Protein AF-A0A8T7EJ91-F1 (afdb_monomer)

Sequence (125 aa):
MRLADDLPWDVLISTSIGQINADLGGLIVQGVTLASGVGDIRLVSPSEAFDPVRVRSAAGDIHVIVPEGQAARVHVKPTRLFRVRVNETRYRVLEPGIYEAIKANDESPRVDIYLRGTFGDAYLS

Radius of gyration: 13.6 Å; Cα contacts (8 Å, |Δi|>4): 359; chains: 1; bounding box: 26×34×35 Å

Secondary structure (DSSP, 8-state):
----SSS-EEEEEEEEES-EEEE-TT-EEEE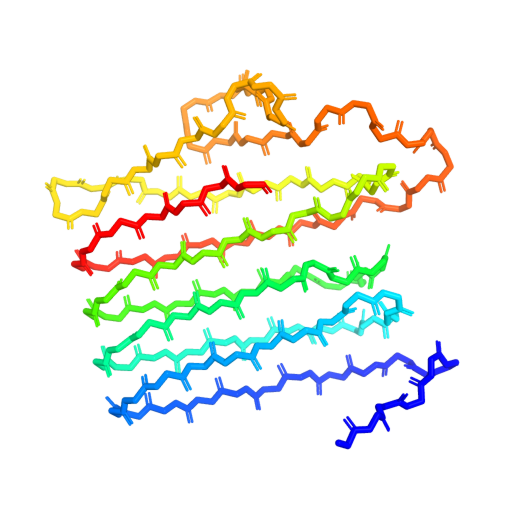EEEEEEES-EEEEPPSEESS-EEEEEEES-EEEEPPTT--EEEEE---SSEEEEE-TTTEEEEETTEEEESS--TTSPPEEEEEEEEEEEEEE-

Structure (mmCIF, N/CA/C/O backbone):
data_AF-A0A8T7EJ91-F1
#
_entry.id   AF-A0A8T7EJ91-F1
#
loop_
_atom_site.group_PDB
_atom_site.id
_atom_site.type_symbol
_atom_site.label_atom_id
_atom_site.label_alt_id
_atom_site.label_comp_id
_atom_site.label_asym_id
_atom_site.label_entity_id
_atom_site.label_seq_id
_atom_site.pdbx_PDB_ins_code
_atom_site.Cartn_x
_atom_site.Cartn_y
_atom_site.Cartn_z
_atom_site.occupancy
_atom_site.B_iso_or_equiv
_atom_site.auth_seq_id
_atom_site.auth_comp_id
_atom_site.auth_asym_id
_atom_site.auth_atom_id
_atom_site.pdbx_PDB_model_num
ATOM 1 N N . MET A 1 1 ? -12.540 -11.041 -13.068 1.00 53.09 1 MET A N 1
ATOM 2 C CA . MET A 1 1 ? -12.117 -12.306 -12.433 1.00 53.09 1 MET A CA 1
ATOM 3 C C . MET A 1 1 ? -12.192 -12.086 -10.933 1.00 53.09 1 MET A C 1
ATOM 5 O O . MET A 1 1 ? -11.726 -11.043 -10.499 1.00 53.09 1 MET A O 1
ATOM 9 N N . ARG A 1 2 ? -12.843 -12.975 -10.178 1.00 63.66 2 ARG A N 1
ATOM 10 C CA . ARG A 1 2 ? -12.968 -12.878 -8.716 1.00 63.66 2 ARG A CA 1
ATOM 11 C C . ARG A 1 2 ? -12.184 -14.043 -8.115 1.00 63.66 2 ARG A C 1
ATOM 13 O O . ARG A 1 2 ? -12.332 -15.163 -8.599 1.00 63.66 2 ARG A O 1
ATOM 20 N N . LEU A 1 3 ? -11.305 -13.753 -7.162 1.00 75.75 3 LEU A N 1
ATOM 21 C CA . LEU A 1 3 ? -10.548 -14.768 -6.428 1.00 75.75 3 LEU A CA 1
ATOM 22 C C . LEU A 1 3 ? -11.455 -15.414 -5.368 1.00 75.75 3 LEU A C 1
ATOM 24 O O . LEU A 1 3 ? -12.465 -14.820 -4.987 1.00 75.75 3 LEU A O 1
ATOM 28 N N . ALA A 1 4 ? -11.120 -16.631 -4.941 1.00 77.38 4 ALA A N 1
ATOM 29 C CA . ALA A 1 4 ? -11.822 -17.289 -3.839 1.00 77.38 4 ALA A CA 1
ATOM 30 C C . ALA A 1 4 ? -11.548 -16.526 -2.532 1.00 77.38 4 ALA A C 1
ATOM 32 O O . ALA A 1 4 ? -10.423 -16.097 -2.306 1.00 77.38 4 ALA A O 1
ATOM 33 N N . ASP A 1 5 ? -12.556 -16.307 -1.700 1.00 74.25 5 ASP A N 1
ATOM 34 C CA . ASP A 1 5 ? -12.452 -15.514 -0.467 1.00 74.25 5 ASP A CA 1
ATOM 35 C C . ASP A 1 5 ? -12.058 -16.353 0.763 1.00 74.25 5 ASP A C 1
ATOM 37 O O . ASP A 1 5 ? -11.741 -15.799 1.813 1.00 74.25 5 ASP A O 1
ATOM 41 N N . ASP A 1 6 ? -12.015 -17.677 0.622 1.00 74.12 6 ASP A N 1
ATOM 42 C CA . ASP A 1 6 ? -11.811 -18.655 1.695 1.00 74.12 6 ASP A CA 1
ATOM 43 C C . ASP A 1 6 ? -10.412 -19.295 1.720 1.00 74.12 6 ASP A C 1
ATOM 45 O O . ASP A 1 6 ? -10.128 -20.142 2.569 1.00 74.12 6 ASP A O 1
ATOM 49 N N . LEU A 1 7 ? -9.520 -18.893 0.811 1.00 80.50 7 LEU A N 1
ATOM 50 C CA . LEU A 1 7 ? -8.152 -19.401 0.728 1.00 80.50 7 LEU A CA 1
ATOM 51 C C . LEU A 1 7 ? -7.141 -18.254 0.835 1.00 80.50 7 LEU A C 1
ATOM 53 O O . LEU A 1 7 ? -7.327 -17.228 0.183 1.00 80.50 7 LEU A O 1
ATOM 57 N N . PRO A 1 8 ? -6.049 -18.413 1.605 1.00 83.00 8 PRO A N 1
ATOM 58 C CA . PRO A 1 8 ? -5.008 -17.399 1.688 1.00 83.00 8 PRO A CA 1
ATOM 59 C C . PRO A 1 8 ? -4.227 -17.331 0.370 1.00 83.00 8 PRO A C 1
ATOM 61 O O . PRO A 1 8 ? -3.515 -18.265 -0.001 1.00 83.00 8 PRO A O 1
ATOM 64 N N . TRP A 1 9 ? -4.353 -16.211 -0.343 1.00 89.31 9 TRP A N 1
ATOM 65 C CA . TRP A 1 9 ? -3.651 -15.985 -1.611 1.00 89.31 9 TRP A CA 1
ATOM 66 C C . TRP A 1 9 ? -2.278 -15.356 -1.405 1.00 89.31 9 TRP A C 1
ATOM 68 O O . TRP A 1 9 ? -2.136 -14.429 -0.613 1.00 89.31 9 TRP A O 1
ATOM 78 N N . ASP A 1 10 ? -1.291 -15.782 -2.189 1.00 93.94 10 ASP A N 1
ATOM 79 C CA . ASP A 1 10 ? -0.074 -14.998 -2.405 1.00 93.94 10 ASP A CA 1
ATOM 80 C C . ASP A 1 10 ? -0.159 -14.313 -3.775 1.00 93.94 10 ASP A C 1
ATOM 82 O O . ASP A 1 10 ? -0.336 -14.969 -4.807 1.00 93.94 10 ASP A O 1
ATOM 86 N N . VAL A 1 11 ? -0.114 -12.980 -3.785 1.00 94.62 11 VAL A N 1
ATOM 87 C CA . VAL A 1 11 ? -0.376 -12.165 -4.977 1.00 94.62 11 VAL A CA 1
ATOM 88 C C . VAL A 1 11 ? 0.893 -11.444 -5.407 1.00 94.62 11 VAL A C 1
ATOM 90 O O . VAL A 1 11 ? 1.366 -10.530 -4.735 1.00 94.62 11 VAL A O 1
ATOM 93 N N . LEU A 1 12 ? 1.394 -11.781 -6.594 1.00 96.94 12 LEU A N 1
ATOM 94 C CA . LEU A 1 12 ? 2.486 -11.066 -7.249 1.00 96.94 12 LEU A CA 1
ATOM 95 C C . LEU A 1 12 ? 1.995 -10.443 -8.557 1.00 96.94 12 LEU A C 1
ATOM 97 O O . LEU A 1 12 ? 1.614 -11.155 -9.484 1.00 96.94 12 LEU A O 1
ATOM 101 N N . ILE A 1 13 ? 2.054 -9.114 -8.653 1.00 96.69 13 ILE A N 1
ATOM 102 C CA . ILE A 1 13 ? 1.750 -8.383 -9.888 1.00 96.69 13 ILE A CA 1
ATOM 103 C C . ILE A 1 13 ? 2.899 -7.432 -10.189 1.00 96.69 13 ILE A C 1
ATOM 105 O O . ILE A 1 13 ? 3.255 -6.582 -9.371 1.00 96.69 13 ILE A O 1
ATOM 109 N N . SER A 1 14 ? 3.463 -7.547 -11.390 1.00 96.69 14 SER A N 1
ATOM 110 C CA . SER A 1 14 ? 4.520 -6.653 -11.848 1.00 96.69 14 SER A CA 1
ATOM 111 C C . SER A 1 14 ? 4.304 -6.195 -13.281 1.00 96.69 14 SER A C 1
ATOM 113 O O . SER A 1 14 ? 4.014 -7.017 -14.147 1.00 96.69 14 SER A O 1
ATOM 115 N N . THR A 1 15 ? 4.528 -4.911 -13.545 1.00 96.00 15 THR A N 1
ATOM 116 C CA . THR A 1 15 ? 4.574 -4.361 -14.903 1.00 96.00 15 THR A CA 1
ATOM 117 C C . THR A 1 15 ? 5.760 -3.419 -15.077 1.00 96.00 15 THR A C 1
ATOM 119 O O . THR A 1 15 ? 6.159 -2.719 -14.147 1.00 96.00 15 THR A O 1
ATOM 122 N N . SER A 1 16 ? 6.342 -3.384 -16.275 1.00 94.81 16 SER A N 1
ATOM 123 C CA . SER A 1 16 ? 7.353 -2.381 -16.623 1.00 94.81 16 SER A CA 1
ATOM 124 C C . SER A 1 16 ? 6.718 -1.052 -17.024 1.00 94.81 16 SER A C 1
ATOM 126 O O . SER A 1 16 ? 7.259 -0.005 -16.682 1.00 94.81 16 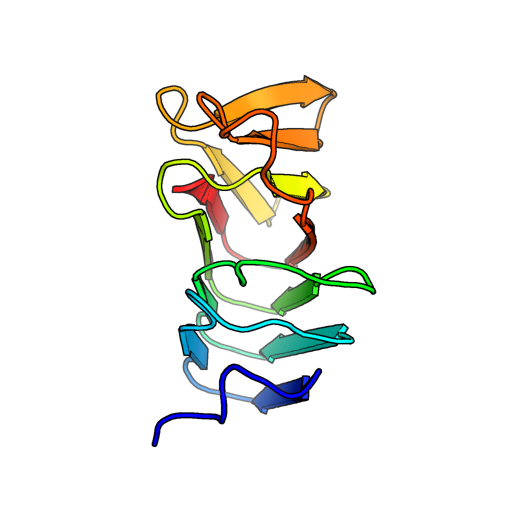SER A O 1
ATOM 128 N N . ILE A 1 17 ? 5.590 -1.095 -17.741 1.00 95.75 17 ILE A N 1
ATOM 129 C CA . ILE A 1 17 ? 4.844 0.076 -18.210 1.00 95.75 17 ILE A CA 1
ATOM 130 C C . ILE A 1 17 ? 3.347 -0.231 -18.110 1.00 95.75 17 ILE A C 1
ATOM 132 O O . ILE A 1 17 ? 2.892 -1.258 -18.614 1.00 95.75 17 ILE A O 1
ATOM 136 N N . GLY A 1 18 ? 2.578 0.662 -17.497 1.00 91.50 18 GLY A N 1
ATOM 137 C CA . GLY A 1 18 ? 1.122 0.569 -17.410 1.00 91.50 18 GLY A CA 1
ATOM 138 C C . GLY A 1 18 ? 0.604 0.712 -15.985 1.00 91.50 18 GLY A C 1
ATOM 139 O O . GLY A 1 18 ? 1.350 1.031 -15.064 1.00 91.50 18 GLY A O 1
ATOM 140 N N . GLN A 1 19 ? -0.695 0.486 -15.818 1.00 94.94 19 GLN A N 1
ATOM 141 C CA . GLN A 1 19 ? -1.379 0.668 -14.541 1.00 94.94 19 GLN A CA 1
ATOM 142 C C . GLN A 1 19 ? -1.696 -0.677 -13.887 1.00 94.94 19 GLN A C 1
ATOM 144 O O . GLN A 1 19 ? -2.171 -1.601 -14.549 1.00 94.94 19 GLN A O 1
ATOM 149 N N . ILE A 1 20 ? -1.474 -0.770 -12.577 1.00 98.00 20 ILE A N 1
ATOM 150 C CA . ILE A 1 20 ? -1.927 -1.893 -11.753 1.00 98.00 20 ILE A CA 1
ATOM 151 C C . ILE A 1 20 ? -3.176 -1.441 -11.003 1.00 98.00 20 ILE A C 1
ATOM 153 O O . ILE A 1 20 ? -3.106 -0.530 -10.186 1.00 98.00 20 ILE A O 1
ATOM 157 N N . ASN A 1 21 ? -4.307 -2.102 -11.2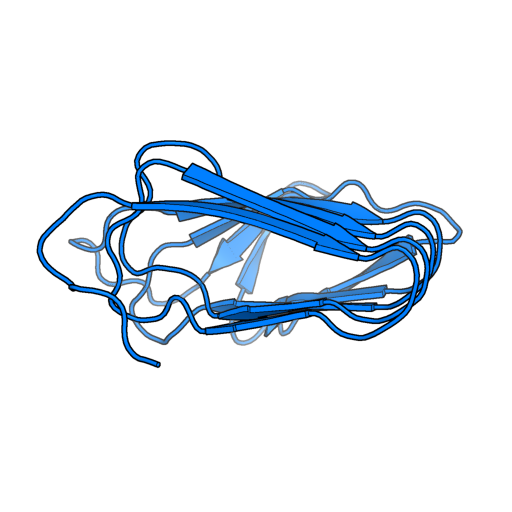45 1.00 97.56 21 ASN A N 1
ATOM 158 C CA . ASN A 1 21 ? -5.533 -1.920 -10.470 1.00 97.56 21 ASN A CA 1
ATOM 159 C C . ASN A 1 21 ? -5.823 -3.222 -9.720 1.00 97.56 21 ASN A C 1
ATOM 161 O O . ASN A 1 21 ? -6.302 -4.185 -10.315 1.00 97.56 21 ASN A O 1
ATOM 165 N N . ALA A 1 22 ? -5.482 -3.254 -8.434 1.00 96.56 22 ALA A N 1
ATOM 166 C CA . ALA A 1 22 ? -5.666 -4.402 -7.558 1.00 96.56 22 ALA A CA 1
ATOM 167 C C . ALA A 1 22 ? -6.746 -4.082 -6.521 1.00 96.56 22 ALA A C 1
ATOM 169 O O . ALA A 1 22 ? -6.500 -3.357 -5.556 1.00 96.56 22 ALA A O 1
ATOM 170 N N . ASP A 1 23 ? -7.946 -4.618 -6.732 1.00 96.44 23 ASP A N 1
ATOM 171 C CA . ASP A 1 23 ? -8.984 -4.630 -5.708 1.00 96.44 23 ASP A CA 1
ATOM 172 C C . ASP A 1 23 ? -8.885 -5.940 -4.926 1.00 96.44 23 ASP A C 1
ATOM 174 O O . ASP A 1 23 ? -9.225 -7.003 -5.449 1.00 96.44 23 ASP A O 1
ATOM 178 N N . LEU A 1 24 ? -8.336 -5.864 -3.712 1.00 95.44 24 LEU A N 1
ATOM 179 C CA . LEU A 1 24 ? -8.207 -7.010 -2.813 1.00 95.44 24 LEU A CA 1
ATOM 180 C C . LEU A 1 24 ? -9.262 -6.984 -1.701 1.00 95.44 24 LEU A C 1
ATOM 182 O O . LEU A 1 24 ? -9.183 -7.790 -0.779 1.00 95.44 24 LEU A O 1
ATOM 186 N N . GLY A 1 25 ? -10.241 -6.076 -1.771 1.00 93.38 25 GLY A N 1
ATOM 187 C CA . GLY A 1 25 ? -11.259 -5.924 -0.740 1.00 93.38 25 GLY A CA 1
ATOM 188 C C . GLY A 1 25 ? -11.986 -7.238 -0.446 1.00 93.38 25 GLY A C 1
ATOM 189 O O . GLY A 1 25 ? -12.463 -7.919 -1.353 1.00 93.38 25 GLY A O 1
ATOM 190 N N . GLY A 1 26 ? -12.067 -7.593 0.838 1.00 89.12 26 GLY A N 1
ATOM 191 C CA . GLY A 1 26 ? -12.715 -8.825 1.298 1.00 89.12 26 GLY A CA 1
ATOM 192 C C . GLY A 1 26 ? -11.914 -10.110 1.069 1.00 89.12 26 GLY A C 1
ATOM 193 O O . GLY A 1 26 ? -12.438 -11.184 1.348 1.00 89.12 26 GLY A O 1
ATOM 194 N N . LEU A 1 27 ? -10.677 -10.026 0.566 1.00 92.12 27 LEU A N 1
ATOM 195 C CA . LEU A 1 27 ? -9.787 -11.179 0.458 1.00 92.12 27 LEU A CA 1
ATOM 196 C C . LEU A 1 27 ? -8.916 -11.330 1.704 1.00 92.12 27 LEU A C 1
ATOM 198 O O . LEU A 1 27 ? -8.385 -10.352 2.240 1.00 92.12 27 LEU A O 1
ATOM 202 N N . ILE A 1 28 ? -8.707 -12.587 2.087 1.00 91.88 28 ILE A N 1
ATOM 203 C CA . ILE A 1 28 ? -7.662 -13.006 3.016 1.00 91.88 28 ILE A CA 1
ATOM 204 C C . ILE A 1 28 ? -6.429 -13.360 2.181 1.00 91.88 28 ILE A C 1
ATOM 206 O O . ILE A 1 28 ? -6.485 -14.213 1.292 1.00 91.88 28 ILE A O 1
ATOM 210 N N . VAL A 1 29 ? -5.307 -12.692 2.436 1.00 94.50 29 VAL A N 1
ATOM 211 C CA . VAL A 1 29 ? -4.060 -12.909 1.691 1.00 94.50 29 VAL A CA 1
ATOM 212 C C . VAL A 1 29 ? -2.952 -13.404 2.613 1.00 94.50 29 VAL A C 1
ATOM 214 O O . VAL A 1 29 ? -2.794 -12.936 3.737 1.00 94.50 29 VAL A O 1
ATOM 217 N N . GLN A 1 30 ? -2.147 -14.344 2.123 1.00 95.19 30 GLN A N 1
ATOM 218 C CA . GLN A 1 30 ? -0.863 -14.652 2.736 1.00 95.19 30 GLN A CA 1
ATOM 219 C C . GLN A 1 30 ? 0.071 -13.459 2.563 1.00 95.19 30 GLN A C 1
ATOM 221 O O . GLN A 1 30 ? 0.586 -12.950 3.545 1.00 95.19 30 GLN A O 1
ATOM 226 N N . GLY A 1 31 ? 0.231 -12.972 1.333 1.00 92.44 31 GLY A N 1
ATOM 227 C CA . GLY A 1 31 ? 1.134 -11.878 1.006 1.00 92.44 31 GLY A CA 1
ATOM 228 C C . GLY A 1 31 ? 0.750 -11.202 -0.304 1.00 92.44 31 GLY A C 1
ATOM 229 O O . GLY A 1 31 ? 0.028 -11.751 -1.136 1.00 92.44 31 GLY A O 1
ATOM 230 N N . VAL A 1 32 ? 1.200 -9.959 -0.475 1.00 97.81 32 VAL A N 1
ATOM 231 C CA . VAL A 1 32 ? 0.947 -9.181 -1.692 1.00 97.81 32 VAL A CA 1
ATOM 232 C C . VAL A 1 32 ? 2.197 -8.399 -2.050 1.00 97.81 32 VAL A C 1
ATOM 234 O O . VAL A 1 32 ? 2.727 -7.647 -1.233 1.00 97.81 32 VAL A O 1
ATOM 237 N N . THR A 1 33 ? 2.646 -8.522 -3.293 1.00 98.31 33 THR A N 1
ATOM 238 C CA . THR A 1 33 ? 3.694 -7.689 -3.880 1.00 98.31 33 THR A CA 1
ATOM 239 C C . THR A 1 33 ? 3.209 -7.093 -5.198 1.00 98.31 33 THR A C 1
ATOM 241 O O . THR A 1 33 ? 2.997 -7.804 -6.179 1.00 98.31 33 THR A O 1
ATOM 244 N N . LEU A 1 34 ? 3.080 -5.767 -5.231 1.00 98.31 34 LEU A N 1
ATOM 245 C CA . LEU A 1 34 ? 2.745 -4.988 -6.422 1.00 98.31 34 LEU A CA 1
ATOM 246 C C . LEU A 1 34 ? 3.948 -4.135 -6.831 1.00 98.31 34 LEU A C 1
ATOM 248 O O . LEU A 1 34 ? 4.474 -3.371 -6.018 1.00 98.31 34 LEU A O 1
ATOM 252 N N . ALA A 1 35 ? 4.383 -4.242 -8.085 1.00 97.75 35 ALA A N 1
ATOM 253 C CA . ALA A 1 35 ? 5.536 -3.503 -8.590 1.00 97.75 35 ALA A CA 1
ATOM 254 C C . ALA A 1 35 ? 5.288 -2.902 -9.981 1.00 97.75 35 ALA A C 1
ATOM 256 O O . ALA A 1 35 ? 5.017 -3.623 -10.936 1.00 97.75 35 ALA A O 1
ATOM 257 N N . SER A 1 36 ? 5.457 -1.589 -10.118 1.00 97.44 36 SER A N 1
ATOM 258 C CA . SER A 1 36 ? 5.414 -0.892 -11.408 1.00 97.44 36 SER A CA 1
ATOM 259 C C . SER A 1 36 ? 6.753 -0.220 -11.716 1.00 97.44 36 SER A C 1
ATOM 261 O O . SER A 1 36 ? 7.408 0.342 -10.831 1.00 97.44 36 SER A O 1
ATOM 263 N N . GLY A 1 37 ? 7.174 -0.290 -12.979 1.00 96.44 37 GLY A N 1
ATOM 264 C CA . GLY A 1 37 ? 8.238 0.545 -13.525 1.00 96.44 37 GLY A CA 1
ATOM 265 C C . GLY A 1 37 ? 7.725 1.963 -13.761 1.00 96.44 37 GLY A C 1
ATOM 266 O O . GLY A 1 37 ? 8.021 2.869 -12.984 1.00 96.44 37 GLY A O 1
ATOM 267 N N . VAL A 1 38 ? 6.948 2.141 -14.827 1.00 97.31 38 VAL A N 1
ATOM 268 C CA . VAL A 1 38 ? 6.313 3.410 -15.192 1.00 97.31 38 VAL A CA 1
ATOM 269 C C . VAL A 1 38 ? 4.799 3.241 -15.239 1.00 97.31 38 VAL A C 1
ATOM 271 O O . VAL A 1 38 ? 4.279 2.490 -16.062 1.00 97.31 38 VAL A O 1
ATOM 274 N N . GLY A 1 39 ? 4.096 3.989 -14.398 1.00 95.50 39 GLY A N 1
ATOM 275 C CA . GLY A 1 39 ? 2.642 4.020 -14.322 1.00 95.50 39 GLY A CA 1
ATOM 276 C C . GLY A 1 39 ? 2.123 3.734 -12.919 1.00 95.50 39 GLY A C 1
ATOM 277 O O . GLY A 1 39 ? 2.873 3.348 -12.017 1.00 95.50 39 GLY A O 1
ATOM 278 N N . ASP A 1 40 ? 0.827 3.958 -12.748 1.00 97.31 40 ASP A N 1
ATOM 279 C CA . ASP A 1 40 ? 0.221 4.075 -11.426 1.00 97.31 40 ASP A CA 1
ATOM 280 C C . ASP A 1 40 ? -0.180 2.724 -10.840 1.00 97.31 40 ASP A C 1
ATOM 282 O O . ASP A 1 40 ? -0.505 1.768 -11.551 1.00 97.31 40 ASP A O 1
ATOM 286 N N . ILE A 1 41 ? -0.204 2.661 -9.513 1.00 98.44 41 ILE A N 1
ATOM 287 C CA . ILE A 1 41 ? -0.726 1.520 -8.769 1.00 98.44 41 ILE A CA 1
ATOM 288 C C . ILE A 1 41 ? -1.915 1.989 -7.946 1.00 98.44 41 ILE A C 1
ATOM 290 O O . ILE A 1 41 ? -1.787 2.888 -7.121 1.00 98.44 41 ILE A O 1
ATOM 294 N N . ARG A 1 42 ? -3.061 1.338 -8.121 1.00 98.38 42 ARG A N 1
ATOM 295 C CA . ARG A 1 42 ? -4.240 1.496 -7.277 1.00 98.38 42 ARG A CA 1
ATOM 296 C C . ARG A 1 42 ? -4.489 0.198 -6.526 1.00 98.38 42 ARG A C 1
ATOM 298 O O . ARG A 1 42 ? -4.760 -0.829 -7.143 1.00 98.38 42 ARG A O 1
ATOM 305 N N . LEU A 1 43 ? -4.388 0.262 -5.204 1.00 98.25 43 LEU A N 1
ATOM 306 C CA . LEU A 1 43 ? -4.598 -0.848 -4.285 1.00 98.25 43 LEU A CA 1
ATOM 307 C C . LEU A 1 43 ? -5.805 -0.552 -3.391 1.00 98.25 43 LEU A C 1
ATOM 309 O O . LEU A 1 43 ? -5.805 0.447 -2.672 1.00 98.25 43 LEU A O 1
ATOM 313 N N . VAL A 1 44 ? -6.789 -1.448 -3.386 1.00 97.94 44 VAL A N 1
ATOM 314 C CA . VAL A 1 44 ? -7.765 -1.556 -2.294 1.00 97.94 44 VAL A CA 1
ATOM 315 C C . VAL A 1 44 ? -7.247 -2.598 -1.310 1.00 97.94 44 VAL A C 1
ATOM 317 O O . VAL A 1 44 ? -6.923 -3.713 -1.718 1.00 97.94 44 VAL A O 1
ATOM 320 N N . SER A 1 45 ? -7.118 -2.219 -0.037 1.00 96.81 45 SER A N 1
ATOM 321 C CA . SER A 1 45 ? -6.563 -3.081 1.012 1.00 96.81 45 SER A CA 1
ATOM 322 C C . SER A 1 45 ? -7.353 -4.389 1.142 1.00 96.81 45 SER A C 1
ATOM 324 O O . SER A 1 45 ? -8.587 -4.338 1.125 1.00 96.81 45 SER A O 1
ATOM 326 N N . PRO A 1 46 ? -6.673 -5.537 1.337 1.00 95.50 46 PRO A N 1
ATOM 327 C CA . PRO A 1 46 ? -7.334 -6.769 1.744 1.00 95.50 46 PRO A CA 1
ATOM 328 C C . PRO A 1 46 ? -7.990 -6.625 3.116 1.00 95.50 46 PRO A C 1
ATOM 330 O O . PRO A 1 46 ? -7.665 -5.699 3.870 1.00 95.50 46 PRO A O 1
ATOM 333 N N . SER A 1 47 ? -8.909 -7.541 3.424 1.00 93.19 47 SER A N 1
ATOM 334 C CA . SER A 1 47 ? -9.537 -7.605 4.747 1.00 93.19 47 SER A CA 1
ATOM 335 C C . SER A 1 47 ? -8.600 -8.190 5.798 1.00 93.19 47 SER A C 1
ATOM 337 O O . SER A 1 47 ? -8.670 -7.824 6.966 1.00 93.19 47 SER A O 1
ATOM 339 N N . GLU A 1 48 ? -7.698 -9.079 5.389 1.00 93.81 48 GLU A N 1
ATOM 340 C CA . GLU A 1 48 ? -6.696 -9.675 6.264 1.00 93.81 48 GLU A CA 1
ATOM 341 C C . GLU A 1 48 ? -5.442 -10.009 5.462 1.00 93.81 48 GLU A C 1
ATOM 343 O O . GLU A 1 48 ? -5.53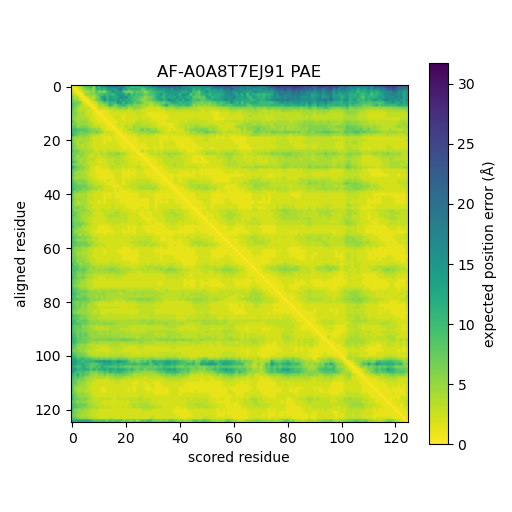4 -10.449 4.316 1.00 93.81 48 GLU A O 1
ATOM 348 N N . ALA A 1 49 ? -4.274 -9.789 6.062 1.00 95.31 49 ALA A N 1
ATOM 349 C CA . ALA A 1 49 ? -2.990 -10.139 5.476 1.00 95.31 49 ALA A CA 1
ATOM 350 C C . ALA A 1 49 ? -2.082 -10.745 6.548 1.00 95.31 49 ALA A C 1
ATOM 352 O O . ALA A 1 49 ? -1.833 -10.103 7.570 1.00 95.31 49 ALA A O 1
ATOM 353 N N . PHE A 1 50 ? -1.588 -11.961 6.315 1.00 94.31 50 PHE A N 1
ATOM 354 C CA . PHE A 1 50 ? -0.674 -12.628 7.249 1.00 94.31 50 PHE A CA 1
ATOM 355 C C . PHE A 1 50 ? 0.753 -12.073 7.156 1.00 94.31 50 PHE A C 1
ATOM 357 O O . PHE A 1 50 ? 1.424 -11.922 8.175 1.00 94.31 50 PHE A O 1
ATOM 364 N N . ASP A 1 51 ? 1.188 -11.716 5.947 1.00 96.25 51 ASP A N 1
ATOM 365 C CA . ASP A 1 51 ? 2.437 -11.017 5.669 1.00 96.25 51 ASP A CA 1
ATOM 366 C C . ASP A 1 51 ? 2.181 -9.582 5.181 1.00 96.25 51 ASP A C 1
ATOM 368 O O . ASP A 1 51 ? 1.122 -9.274 4.622 1.00 96.25 51 ASP A O 1
ATOM 372 N N . PRO A 1 52 ? 3.165 -8.673 5.324 1.00 96.50 52 PRO A N 1
ATOM 373 C CA . PRO A 1 52 ? 2.990 -7.296 4.894 1.00 96.50 52 PRO A CA 1
ATOM 374 C C . PRO A 1 52 ? 2.740 -7.147 3.389 1.00 96.50 52 PRO A C 1
ATOM 376 O O . PRO A 1 52 ? 3.476 -7.692 2.560 1.00 96.50 52 PRO A O 1
ATOM 379 N N . VAL A 1 53 ? 1.784 -6.288 3.037 1.00 98.19 53 VAL A N 1
ATOM 380 C CA . VAL A 1 53 ? 1.508 -5.883 1.655 1.00 98.19 53 VAL A CA 1
ATOM 381 C C . VAL A 1 53 ? 2.607 -4.933 1.187 1.00 98.19 53 VAL A C 1
ATOM 383 O O . VAL A 1 53 ? 2.845 -3.895 1.798 1.00 98.19 53 VAL A O 1
ATOM 386 N N . ARG A 1 54 ? 3.290 -5.250 0.088 1.00 98.56 54 ARG A N 1
ATOM 387 C CA . ARG A 1 54 ? 4.397 -4.453 -0.459 1.00 98.56 54 ARG A CA 1
ATOM 388 C C . ARG A 1 54 ? 3.995 -3.827 -1.782 1.00 98.56 54 ARG A C 1
ATOM 390 O O . ARG A 1 54 ? 3.657 -4.530 -2.729 1.00 98.56 54 ARG A O 1
ATOM 397 N N . VAL A 1 55 ? 4.106 -2.507 -1.878 1.00 98.44 55 VAL A N 1
ATOM 398 C CA . VAL A 1 55 ? 3.796 -1.759 -3.100 1.00 98.44 55 VAL A CA 1
ATOM 399 C C . VAL A 1 55 ? 4.980 -0.889 -3.489 1.00 98.44 55 VAL A C 1
ATOM 401 O O . VAL A 1 55 ? 5.470 -0.081 -2.694 1.00 98.44 55 VAL A O 1
ATOM 404 N N . ARG A 1 56 ? 5.451 -1.041 -4.727 1.00 97.50 56 ARG A N 1
ATOM 405 C CA . ARG A 1 56 ? 6.595 -0.299 -5.249 1.00 97.50 56 ARG A CA 1
ATOM 406 C C . ARG A 1 56 ? 6.307 0.306 -6.616 1.00 97.50 56 ARG A C 1
ATOM 408 O O . ARG A 1 56 ? 5.911 -0.407 -7.527 1.00 97.50 56 ARG A O 1
ATOM 415 N N . SER A 1 57 ? 6.640 1.581 -6.786 1.00 96.56 57 SER A N 1
ATOM 416 C CA . SER A 1 57 ? 6.666 2.239 -8.096 1.00 96.56 57 SER A CA 1
ATOM 417 C C . SER A 1 57 ? 8.012 2.926 -8.327 1.00 96.56 57 SER A C 1
ATOM 419 O O . SER A 1 57 ? 8.584 3.523 -7.406 1.00 96.56 57 SER A O 1
ATOM 421 N N . ALA A 1 58 ? 8.569 2.817 -9.535 1.00 97.06 58 ALA A N 1
ATOM 422 C CA . ALA A 1 58 ? 9.718 3.635 -9.916 1.00 97.06 58 ALA A CA 1
ATOM 423 C C . ALA A 1 58 ? 9.269 5.039 -10.351 1.00 97.06 58 ALA A C 1
ATOM 425 O O . ALA A 1 58 ? 9.776 6.015 -9.800 1.00 97.06 58 ALA A O 1
ATOM 426 N N . ALA A 1 59 ? 8.300 5.157 -11.257 1.00 97.56 59 ALA A N 1
ATOM 427 C CA . ALA A 1 59 ? 7.718 6.434 -11.653 1.00 97.56 59 ALA A CA 1
ATOM 428 C C . ALA A 1 59 ? 6.203 6.315 -11.845 1.00 97.56 59 ALA A C 1
ATOM 430 O O . ALA A 1 59 ? 5.745 5.551 -12.690 1.00 97.56 59 ALA A O 1
ATOM 431 N N . GLY A 1 60 ? 5.442 7.094 -11.086 1.00 97.00 60 GLY A N 1
ATOM 432 C CA . GLY A 1 60 ? 3.981 7.080 -11.096 1.00 97.00 60 GLY A CA 1
ATOM 433 C C . GLY A 1 60 ? 3.425 7.090 -9.681 1.00 97.00 60 GLY A C 1
ATOM 434 O O . GLY A 1 60 ? 4.167 6.930 -8.704 1.00 97.00 60 GLY A O 1
ATOM 435 N N . ASP A 1 61 ? 2.117 7.257 -9.582 1.00 98.12 61 ASP A N 1
ATOM 436 C CA . ASP A 1 61 ? 1.463 7.446 -8.298 1.00 98.12 61 ASP A CA 1
ATOM 437 C C . ASP A 1 61 ? 1.035 6.113 -7.680 1.00 98.12 61 ASP A C 1
ATOM 439 O O . ASP A 1 61 ? 0.765 5.121 -8.363 1.00 98.12 61 ASP A O 1
ATOM 443 N N . ILE A 1 62 ? 0.989 6.076 -6.349 1.00 98.50 62 ILE A N 1
ATOM 444 C CA . ILE A 1 62 ? 0.485 4.930 -5.592 1.00 98.50 62 ILE A CA 1
ATOM 445 C C . ILE A 1 62 ? -0.748 5.374 -4.815 1.00 98.50 62 ILE A C 1
ATOM 447 O O . ILE A 1 62 ? -0.642 6.131 -3.856 1.00 98.50 62 ILE A O 1
ATOM 451 N N . HIS A 1 63 ? -1.916 4.869 -5.191 1.00 98.50 63 HIS A N 1
ATOM 452 C CA . HIS A 1 63 ? -3.173 5.085 -4.488 1.00 98.50 63 HIS A CA 1
ATOM 453 C C . HIS A 1 63 ? -3.480 3.888 -3.595 1.00 98.50 63 HIS A C 1
ATOM 455 O O . HIS A 1 63 ? -3.679 2.777 -4.089 1.00 98.50 63 HIS A O 1
ATOM 461 N N . VAL A 1 64 ? -3.553 4.122 -2.288 1.00 98.19 64 VAL A N 1
ATOM 462 C CA . VAL A 1 64 ? -3.992 3.136 -1.301 1.00 98.19 64 VAL A CA 1
ATOM 463 C C . VAL A 1 64 ? -5.367 3.535 -0.796 1.00 98.19 64 VAL A C 1
ATOM 465 O O . VAL A 1 64 ? -5.571 4.657 -0.333 1.00 98.19 64 VAL A O 1
ATOM 468 N N . ILE A 1 65 ? -6.304 2.603 -0.900 1.00 97.69 65 ILE A N 1
ATOM 469 C CA . ILE A 1 65 ? -7.677 2.745 -0.435 1.00 97.69 65 ILE A CA 1
ATOM 470 C C . ILE A 1 65 ? -7.878 1.709 0.660 1.00 97.69 65 ILE A C 1
ATOM 472 O O . ILE A 1 65 ? -7.847 0.507 0.393 1.00 97.69 65 ILE A O 1
ATOM 476 N N . VAL A 1 66 ? -8.081 2.165 1.891 1.00 96.44 66 VAL A N 1
ATOM 477 C CA . VAL A 1 66 ? -8.451 1.279 3.000 1.00 96.44 66 VAL A CA 1
ATOM 478 C C .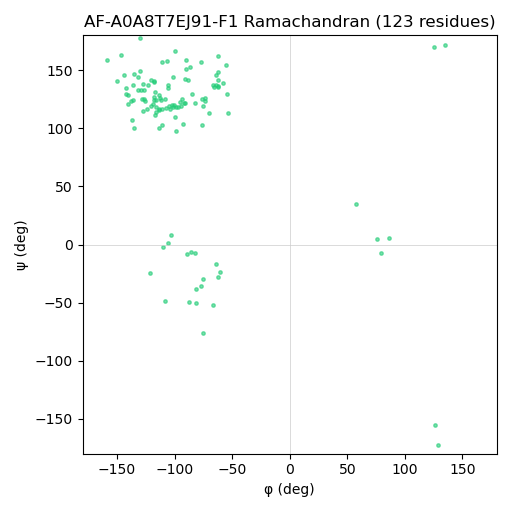 VAL A 1 66 ? -9.970 1.348 3.164 1.00 96.44 66 VAL A C 1
ATOM 480 O O . VAL A 1 66 ? -10.490 2.441 3.415 1.00 96.44 66 VAL A O 1
ATOM 483 N N . PRO A 1 67 ? -10.703 0.228 2.997 1.00 94.31 67 PRO A N 1
ATOM 484 C CA . PRO A 1 67 ? -12.147 0.190 3.219 1.00 94.31 67 PRO A CA 1
ATOM 485 C C . PRO A 1 67 ? -12.547 0.666 4.623 1.00 94.31 67 PRO A C 1
ATOM 487 O O . PRO A 1 67 ? -11.767 0.599 5.570 1.00 94.31 67 PRO A O 1
ATOM 490 N N . GLU A 1 68 ? -13.775 1.164 4.771 1.00 91.25 68 GLU A N 1
ATOM 491 C CA . GLU A 1 68 ? -14.284 1.556 6.093 1.00 91.25 68 GLU A CA 1
ATOM 492 C C . GLU A 1 68 ? -14.361 0.362 7.043 1.00 91.25 68 GLU A C 1
ATOM 494 O O . GLU A 1 68 ? -14.714 -0.740 6.634 1.00 91.25 68 GLU A O 1
ATOM 499 N N . GLY A 1 69 ? -14.030 0.590 8.316 1.00 91.19 69 GLY A N 1
ATOM 500 C CA . GLY A 1 69 ? -14.010 -0.460 9.333 1.00 91.19 69 GLY A CA 1
ATOM 501 C C . GLY A 1 69 ? -12.768 -1.356 9.300 1.00 91.19 69 GLY A C 1
ATOM 502 O O . GLY A 1 69 ? -12.577 -2.116 10.245 1.00 91.19 69 GLY A O 1
ATOM 503 N N . GLN A 1 70 ? -11.896 -1.234 8.292 1.00 93.88 70 GLN A N 1
ATOM 504 C CA . GLN A 1 70 ? -10.670 -2.025 8.196 1.00 93.88 70 GLN A CA 1
ATOM 505 C C . GLN A 1 70 ? -9.522 -1.399 8.997 1.00 93.88 70 GLN A C 1
ATOM 507 O O . GLN A 1 70 ? -9.169 -0.231 8.808 1.00 93.88 70 GLN A O 1
ATOM 512 N N . ALA A 1 71 ? -8.871 -2.203 9.837 1.00 95.38 71 ALA A N 1
ATOM 513 C CA . ALA A 1 71 ? -7.608 -1.834 10.461 1.00 95.38 71 ALA A CA 1
ATOM 514 C C . ALA A 1 71 ? -6.466 -1.942 9.441 1.00 95.38 71 ALA A C 1
ATOM 516 O O . ALA A 1 71 ? -6.170 -3.021 8.924 1.00 95.38 71 ALA A O 1
ATOM 517 N N . ALA A 1 72 ? -5.787 -0.827 9.173 1.00 97.06 72 ALA A N 1
ATOM 518 C CA . ALA A 1 72 ? -4.610 -0.811 8.314 1.00 97.06 72 ALA A CA 1
ATOM 519 C C . ALA A 1 72 ? -3.566 0.189 8.805 1.00 97.06 72 ALA A C 1
ATOM 521 O O . ALA A 1 72 ? -3.893 1.272 9.302 1.00 97.06 72 ALA A O 1
ATOM 522 N N . ARG A 1 73 ? -2.297 -0.162 8.611 1.00 97.88 73 ARG A N 1
ATOM 523 C CA . ARG A 1 73 ? -1.152 0.699 8.887 1.00 97.88 73 ARG A CA 1
ATOM 524 C C . ARG A 1 73 ? -0.290 0.812 7.647 1.00 97.88 73 ARG A C 1
ATOM 526 O O . ARG A 1 73 ? 0.185 -0.179 7.105 1.00 97.88 73 ARG A O 1
ATOM 533 N N . VAL A 1 74 ? -0.069 2.041 7.211 1.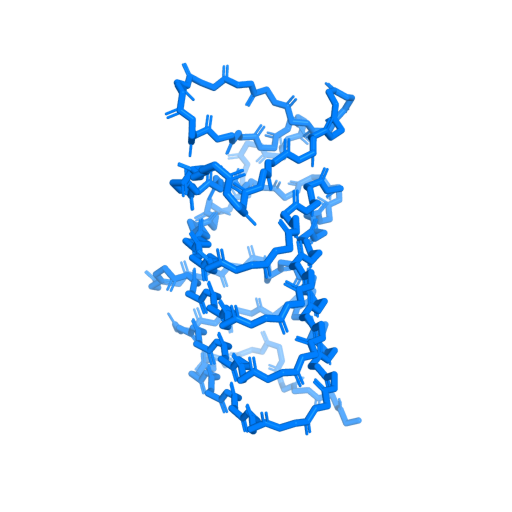00 98.31 74 VAL A N 1
ATOM 534 C CA . VAL A 1 74 ? 0.721 2.357 6.030 1.00 98.31 74 VAL A CA 1
ATOM 535 C C . VAL A 1 74 ? 2.081 2.890 6.456 1.00 98.31 74 VAL A C 1
ATOM 537 O O . VAL A 1 74 ? 2.188 3.937 7.093 1.00 98.31 74 VAL A O 1
ATOM 540 N N . HIS A 1 75 ? 3.124 2.178 6.052 1.00 98.50 75 HIS A N 1
ATOM 541 C CA . HIS A 1 75 ? 4.520 2.552 6.180 1.00 98.50 75 HIS A CA 1
ATOM 542 C C . HIS A 1 75 ? 5.020 3.098 4.848 1.00 98.50 75 HIS A C 1
ATOM 544 O O . HIS A 1 75 ? 5.047 2.393 3.840 1.00 98.50 75 HIS A O 1
ATOM 550 N N . VAL A 1 76 ? 5.471 4.343 4.830 1.00 97.62 76 VAL A N 1
ATOM 551 C CA . VAL A 1 76 ? 6.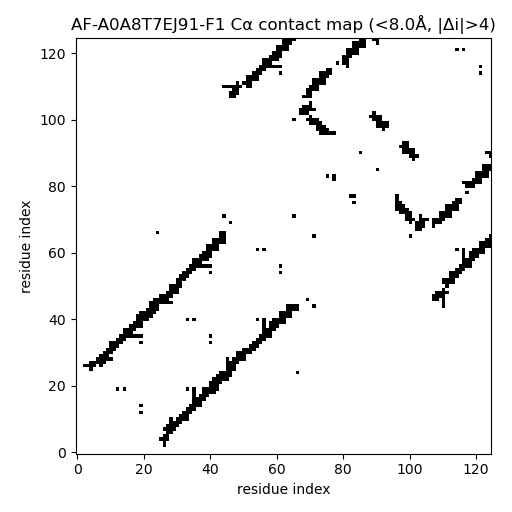009 4.979 3.630 1.00 97.62 76 VAL A CA 1
ATOM 552 C C . VAL A 1 76 ? 7.185 5.866 3.995 1.00 97.62 76 VAL A C 1
ATOM 554 O O . VAL A 1 76 ? 7.142 6.637 4.949 1.00 97.62 76 VAL A O 1
ATOM 557 N N . LYS A 1 77 ? 8.260 5.771 3.212 1.00 95.25 77 LYS A N 1
ATOM 558 C CA . LYS A 1 77 ? 9.417 6.653 3.360 1.00 95.25 77 LYS A CA 1
ATOM 559 C C . LYS A 1 77 ? 9.336 7.773 2.319 1.00 95.25 77 LYS A C 1
ATOM 561 O O . LYS A 1 77 ? 9.730 7.532 1.175 1.00 95.25 77 LYS A O 1
ATOM 566 N N . PRO A 1 78 ? 8.842 8.973 2.673 1.00 94.56 78 PRO A N 1
ATOM 567 C CA . PRO A 1 78 ? 8.818 10.089 1.740 1.00 94.56 78 PRO A CA 1
ATOM 568 C C . PRO A 1 78 ? 10.239 10.480 1.322 1.00 94.56 78 PRO A C 1
ATOM 570 O O . PRO A 1 78 ? 11.200 10.370 2.089 1.00 94.56 78 PRO A O 1
ATOM 573 N N . THR A 1 79 ? 10.368 10.970 0.096 1.00 95.44 79 THR A N 1
ATOM 574 C CA . THR A 1 79 ? 11.604 11.546 -0.438 1.00 95.44 79 THR A CA 1
ATOM 575 C C . THR A 1 79 ? 11.307 12.911 -1.060 1.00 95.44 79 THR A C 1
ATOM 577 O O . THR A 1 79 ? 10.161 13.350 -1.123 1.00 95.44 79 THR A O 1
ATOM 580 N N . ARG A 1 80 ? 12.333 13.610 -1.559 1.00 96.38 80 ARG A N 1
ATOM 581 C CA . ARG A 1 80 ? 12.130 14.892 -2.261 1.00 96.38 80 ARG A CA 1
ATOM 582 C C . ARG A 1 80 ? 11.284 14.754 -3.532 1.00 96.38 80 ARG A C 1
ATOM 584 O O . ARG A 1 80 ? 10.637 15.723 -3.925 1.00 96.38 80 ARG A O 1
ATOM 591 N N . LEU A 1 81 ? 11.316 13.576 -4.154 1.00 97.62 81 LEU A N 1
ATOM 592 C CA . LEU A 1 81 ? 10.667 13.265 -5.431 1.00 97.62 81 LEU A CA 1
ATOM 593 C C . LEU A 1 81 ? 9.470 12.319 -5.264 1.00 97.62 81 LEU A C 1
ATOM 595 O O . LEU A 1 81 ? 8.798 12.022 -6.245 1.00 97.62 81 LEU A O 1
ATOM 599 N N . PHE A 1 82 ? 9.206 11.877 -4.030 1.00 97.94 82 PHE A N 1
ATOM 600 C CA . PHE A 1 82 ? 8.083 11.017 -3.687 1.00 97.94 82 PHE A CA 1
ATOM 601 C C . PHE A 1 82 ? 7.397 11.513 -2.417 1.00 97.94 82 PHE A C 1
ATOM 603 O O . PHE A 1 82 ? 7.918 11.296 -1.317 1.00 97.94 82 PHE A O 1
ATOM 610 N N . ARG A 1 83 ? 6.272 12.223 -2.551 1.00 97.75 83 ARG A N 1
ATOM 611 C CA . ARG A 1 83 ? 5.570 12.806 -1.395 1.00 97.75 83 ARG A CA 1
ATOM 612 C C . ARG A 1 83 ? 4.391 11.931 -0.997 1.00 97.75 83 ARG A C 1
ATOM 614 O O . ARG A 1 83 ? 3.989 11.026 -1.716 1.00 97.75 83 ARG A O 1
ATOM 621 N N . VAL A 1 84 ? 3.854 12.192 0.188 1.00 97.94 84 VAL A N 1
ATOM 622 C CA . VAL A 1 84 ? 2.693 11.473 0.714 1.00 97.94 84 VAL A CA 1
ATOM 623 C C . VAL A 1 84 ? 1.566 12.478 0.900 1.00 97.94 84 VAL A C 1
ATOM 625 O O . VAL A 1 84 ? 1.750 13.523 1.527 1.00 97.94 84 VAL A O 1
ATOM 628 N N . ARG A 1 85 ? 0.413 12.172 0.318 1.00 97.81 85 ARG A N 1
ATOM 629 C CA . ARG A 1 85 ? -0.838 12.918 0.403 1.00 97.81 85 ARG A CA 1
ATOM 630 C C . ARG A 1 85 ? -1.811 12.074 1.206 1.00 97.81 85 ARG A C 1
ATOM 632 O O . ARG A 1 85 ? -2.154 10.971 0.795 1.00 97.81 85 ARG A O 1
ATOM 639 N N . VAL A 1 86 ? -2.230 12.576 2.358 1.00 97.00 86 VAL A N 1
ATOM 640 C CA . VAL A 1 86 ? -3.037 11.801 3.301 1.00 97.00 86 VAL A CA 1
ATOM 641 C C . VAL A 1 86 ? -4.388 12.458 3.473 1.00 97.00 86 VAL A C 1
ATOM 643 O O . VAL A 1 86 ? -4.466 13.662 3.706 1.00 97.00 86 VAL A O 1
ATOM 646 N N . ASN A 1 87 ? -5.450 11.664 3.374 1.00 96.00 87 ASN A N 1
ATOM 647 C CA . ASN A 1 87 ? -6.763 12.089 3.815 1.00 96.00 87 ASN A CA 1
ATOM 648 C C . ASN A 1 87 ? -6.837 12.023 5.349 1.00 96.00 87 ASN A C 1
ATOM 650 O O . ASN A 1 87 ? -7.001 10.953 5.934 1.00 96.00 87 ASN A O 1
ATOM 654 N N . GLU A 1 88 ? -6.743 13.178 6.003 1.00 93.75 88 GLU A N 1
ATOM 655 C CA . GLU A 1 88 ? -6.763 13.311 7.469 1.00 93.75 88 GLU A CA 1
ATOM 656 C C . GLU A 1 88 ? -8.095 12.876 8.107 1.00 93.75 88 GLU A C 1
ATOM 658 O O . GLU A 1 88 ? -8.156 12.588 9.298 1.00 93.75 88 GLU A O 1
ATOM 663 N N . THR A 1 89 ? -9.172 12.763 7.319 1.00 94.06 89 THR A N 1
ATOM 664 C CA . THR A 1 89 ? -10.455 12.211 7.795 1.00 94.06 89 THR A CA 1
ATOM 665 C C . THR A 1 89 ? -10.493 10.681 7.789 1.00 94.06 89 THR A C 1
ATOM 667 O O . THR A 1 89 ? -11.460 10.091 8.267 1.00 94.06 89 THR A O 1
ATOM 670 N N . ARG A 1 90 ? -9.463 10.035 7.232 1.00 93.88 90 ARG A N 1
ATOM 671 C CA . ARG A 1 90 ? -9.357 8.577 7.060 1.00 93.88 90 ARG A CA 1
ATOM 672 C C . ARG A 1 90 ? -8.135 7.990 7.748 1.00 93.88 90 ARG A C 1
ATOM 674 O O . ARG A 1 90 ? -8.165 6.824 8.122 1.00 93.88 90 ARG A O 1
ATOM 681 N N . TYR A 1 91 ? -7.100 8.795 7.965 1.00 96.50 91 TYR A N 1
ATOM 682 C CA . TYR A 1 91 ? -5.865 8.363 8.601 1.00 96.50 91 TYR A CA 1
ATOM 683 C C . TYR A 1 91 ? -5.443 9.324 9.700 1.00 96.50 91 TYR A C 1
ATOM 685 O O . TYR A 1 91 ? -5.542 10.542 9.559 1.00 96.50 91 TYR A O 1
ATOM 693 N N . ARG A 1 92 ? -4.876 8.757 10.762 1.00 95.56 92 ARG A N 1
ATOM 694 C CA . ARG A 1 92 ? -4.082 9.484 11.748 1.00 95.56 92 ARG A CA 1
ATOM 695 C C . ARG A 1 92 ? -2.601 9.248 11.489 1.00 95.56 92 ARG A C 1
ATOM 697 O O . ARG A 1 92 ? -2.193 8.150 11.112 1.00 95.56 92 ARG A O 1
ATOM 704 N N . VAL A 1 93 ? -1.791 10.275 11.712 1.00 96.06 93 VAL A N 1
ATOM 705 C CA . VAL A 1 93 ? -0.330 10.149 11.690 1.00 96.06 93 VAL A CA 1
ATOM 706 C C . VAL A 1 93 ? 0.113 9.625 13.051 1.00 96.06 93 VAL A C 1
ATOM 708 O O . VAL A 1 93 ? -0.181 10.257 14.063 1.00 96.06 93 VAL A O 1
ATOM 711 N N . LEU A 1 94 ? 0.795 8.480 13.083 1.00 94.94 94 LEU A N 1
ATOM 712 C CA . LEU A 1 94 ? 1.411 7.970 14.313 1.00 94.94 94 LEU A CA 1
ATOM 713 C C . LEU A 1 94 ? 2.815 8.546 14.476 1.00 94.94 94 LEU A C 1
ATOM 715 O O . LEU A 1 94 ? 3.166 9.092 15.517 1.00 94.94 94 LEU A O 1
ATOM 719 N N . GLU A 1 95 ? 3.599 8.452 13.406 1.00 95.25 95 GLU A N 1
ATOM 720 C CA . GLU A 1 95 ? 4.981 8.908 13.323 1.00 95.25 95 GLU A CA 1
ATOM 721 C C . GLU A 1 95 ? 5.254 9.410 11.898 1.00 95.25 95 GLU A C 1
ATOM 723 O O . GLU A 1 95 ? 4.501 9.086 10.971 1.00 95.25 95 GLU A O 1
ATOM 728 N N . PRO A 1 96 ? 6.331 10.179 11.662 1.00 94.25 96 PRO A N 1
ATOM 729 C CA . PRO A 1 96 ? 6.720 10.555 10.308 1.00 94.25 96 PRO A CA 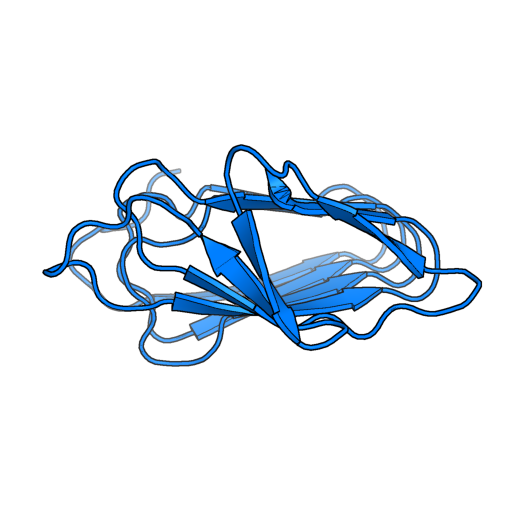1
ATOM 730 C C . PRO A 1 96 ? 6.876 9.325 9.395 1.00 94.25 96 PRO A C 1
ATOM 732 O O . PRO A 1 96 ? 7.785 8.517 9.570 1.00 94.25 96 PRO A O 1
ATOM 735 N N . GLY A 1 97 ? 5.995 9.196 8.397 1.00 95.62 97 GLY A N 1
ATOM 736 C CA . GLY A 1 97 ? 5.984 8.063 7.465 1.00 95.62 97 GLY A CA 1
ATOM 737 C C . GLY A 1 97 ? 5.194 6.833 7.931 1.00 95.62 97 GLY A C 1
ATOM 738 O O . GLY A 1 97 ? 5.213 5.817 7.237 1.00 95.62 97 GLY A O 1
ATOM 739 N N . ILE A 1 98 ? 4.494 6.906 9.069 1.00 97.88 98 ILE A N 1
ATOM 740 C CA . ILE A 1 98 ? 3.608 5.846 9.566 1.00 97.88 98 ILE A CA 1
ATOM 741 C C . ILE A 1 98 ? 2.208 6.420 9.784 1.00 97.88 98 ILE A C 1
ATOM 743 O O . ILE A 1 98 ? 1.990 7.289 10.633 1.00 97.88 98 ILE A O 1
ATOM 747 N N . TYR A 1 99 ? 1.252 5.896 9.025 1.00 97.75 99 TYR A N 1
ATOM 748 C CA . TYR A 1 99 ? -0.140 6.330 9.025 1.00 97.75 99 TYR A CA 1
ATOM 749 C C . TYR A 1 99 ? -1.036 5.161 9.396 1.00 97.75 99 TYR A C 1
ATOM 751 O O . TYR A 1 99 ? -0.796 4.036 8.969 1.00 97.75 99 TYR A O 1
ATOM 759 N N . GLU A 1 100 ? -2.076 5.412 10.174 1.00 97.00 100 GLU A N 1
ATOM 760 C CA . GLU A 1 100 ? -3.007 4.375 10.608 1.00 97.00 100 GLU A CA 1
ATOM 761 C C . GLU A 1 100 ? -4.430 4.781 10.257 1.00 97.00 100 GLU A C 1
ATOM 763 O O . GLU A 1 100 ? -4.821 5.928 10.490 1.00 97.00 100 GLU A O 1
ATOM 768 N N . ALA A 1 101 ? -5.185 3.855 9.668 1.00 95.81 101 ALA A N 1
ATOM 769 C CA . ALA A 1 101 ? -6.582 4.079 9.330 1.00 95.81 101 ALA A CA 1
ATOM 770 C C . ALA A 1 1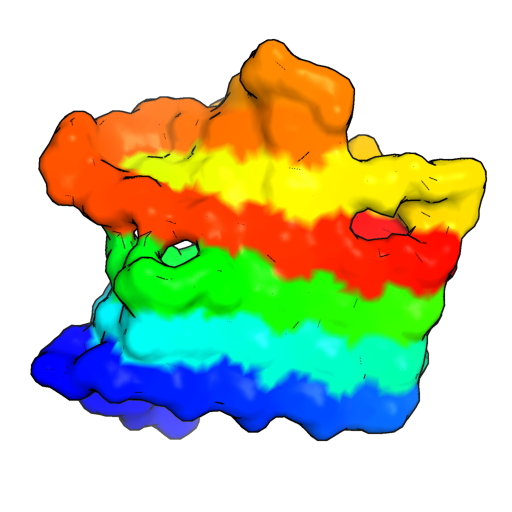01 ? -7.398 4.330 10.608 1.00 95.81 101 ALA A C 1
ATOM 772 O O . ALA A 1 101 ? -7.227 3.646 11.619 1.00 95.81 101 ALA A O 1
ATOM 773 N N . ILE A 1 102 ? -8.273 5.335 10.577 1.00 91.19 102 ILE A N 1
ATOM 774 C CA . ILE A 1 102 ? -9.151 5.657 11.705 1.00 91.19 102 ILE A CA 1
ATOM 775 C C . ILE A 1 102 ? -10.473 4.895 11.599 1.00 91.19 102 ILE A C 1
ATOM 777 O O . ILE A 1 102 ? -10.891 4.519 10.507 1.00 91.19 102 ILE A O 1
ATOM 781 N N . LYS A 1 103 ? -11.172 4.740 12.732 1.00 84.19 103 LYS A N 1
ATOM 782 C CA . LYS A 1 103 ? -12.483 4.065 12.811 1.00 84.19 103 LYS A CA 1
ATOM 783 C C . LYS A 1 103 ? -12.460 2.621 12.288 1.00 84.19 103 LYS A C 1
ATOM 785 O O . LYS A 1 103 ? -13.434 2.159 11.697 1.00 84.19 103 LYS A O 1
ATOM 790 N N . ALA A 1 104 ? -11.349 1.922 12.496 1.00 82.38 104 ALA A N 1
ATOM 791 C CA . ALA A 1 104 ? -11.322 0.480 12.322 1.00 82.38 104 ALA A CA 1
ATOM 792 C C . ALA A 1 104 ? -12.250 -0.185 13.351 1.00 82.38 104 ALA A C 1
ATOM 794 O O . ALA A 1 104 ? -12.387 0.315 14.469 1.00 82.38 104 ALA A O 1
ATOM 795 N N . ASN A 1 105 ? -12.885 -1.290 12.968 1.00 86.81 105 ASN A N 1
ATOM 796 C CA . ASN A 1 105 ? -13.517 -2.182 13.929 1.00 86.81 105 ASN A CA 1
ATOM 797 C C . ASN A 1 105 ? -12.413 -2.799 14.803 1.00 86.81 105 ASN A C 1
ATOM 799 O O . ASN A 1 105 ? -11.395 -3.237 14.267 1.00 86.81 105 ASN A O 1
ATOM 803 N N . ASP A 1 106 ? -12.612 -2.852 16.119 1.00 82.19 106 ASP A N 1
ATOM 804 C CA . ASP A 1 106 ? -11.640 -3.420 17.063 1.00 82.19 106 ASP A CA 1
ATOM 805 C C . ASP A 1 106 ? -11.359 -4.909 16.786 1.00 82.19 106 ASP A C 1
ATOM 807 O O . ASP A 1 106 ? -10.284 -5.411 17.107 1.00 82.19 106 ASP A O 1
ATOM 811 N N . GLU A 1 107 ? -12.298 -5.605 16.141 1.00 87.25 107 GLU A N 1
ATOM 812 C CA . GLU A 1 107 ? -12.156 -7.006 15.722 1.00 87.25 107 GLU A CA 1
ATOM 813 C C . GLU A 1 107 ? -11.474 -7.172 14.349 1.00 87.25 107 GLU A C 1
ATOM 815 O O . GLU A 1 107 ? -11.197 -8.295 13.930 1.00 87.25 107 GLU A O 1
ATOM 820 N N . SER A 1 108 ? -11.201 -6.079 13.625 1.00 89.44 108 SER A N 1
ATOM 821 C CA . SER A 1 108 ? -10.566 -6.140 12.305 1.00 89.44 108 SER A CA 1
ATOM 822 C C . SER A 1 108 ? -9.079 -6.482 12.441 1.00 89.44 108 SER A C 1
ATOM 824 O O . SER A 1 108 ? -8.344 -5.734 13.095 1.00 89.44 108 SER A O 1
ATOM 826 N N . PRO A 1 109 ? -8.578 -7.531 11.762 1.00 92.31 109 PRO A N 1
ATOM 827 C CA . PRO A 1 109 ? -7.149 -7.806 11.743 1.00 92.31 109 PRO A CA 1
ATOM 828 C C . PRO A 1 109 ? -6.408 -6.653 11.058 1.00 92.31 109 PRO A C 1
ATOM 830 O O . PRO A 1 109 ? -6.853 -6.113 10.042 1.00 92.31 109 PRO A O 1
ATOM 833 N N . ARG A 1 110 ? -5.275 -6.239 11.636 1.00 95.50 110 ARG A N 1
ATOM 834 C CA . ARG A 1 110 ? -4.484 -5.126 11.101 1.00 95.50 110 ARG A CA 1
ATOM 835 C C . ARG A 1 110 ? -3.703 -5.576 9.873 1.00 95.50 110 ARG A C 1
ATOM 837 O O . ARG A 1 110 ? -2.872 -6.471 9.969 1.00 95.50 110 ARG A O 1
ATOM 844 N N . VAL A 1 111 ? -3.884 -4.868 8.764 1.00 97.25 111 VAL A N 1
ATOM 845 C CA . VAL A 1 111 ? -3.076 -5.040 7.552 1.00 97.25 111 VAL A CA 1
ATOM 846 C C . VAL A 1 111 ? -1.924 -4.037 7.549 1.00 97.25 111 VAL A C 1
ATOM 848 O O . VAL A 1 111 ? -2.142 -2.823 7.549 1.00 97.25 111 VAL A O 1
ATOM 851 N N . ASP A 1 112 ? -0.688 -4.532 7.527 1.00 98.12 112 ASP A N 1
ATOM 852 C CA . ASP A 1 112 ? 0.507 -3.696 7.397 1.00 98.12 112 ASP A CA 1
ATOM 853 C C . ASP A 1 112 ? 0.881 -3.531 5.907 1.00 98.12 112 ASP A C 1
ATOM 855 O O . ASP A 1 112 ? 1.120 -4.505 5.191 1.00 98.12 112 ASP A O 1
ATOM 859 N N . ILE A 1 113 ? 0.935 -2.284 5.429 1.00 98.44 113 ILE A N 1
ATOM 860 C CA . ILE A 1 113 ? 1.160 -1.915 4.023 1.00 98.44 113 ILE A CA 1
ATOM 861 C C . ILE A 1 113 ? 2.446 -1.093 3.911 1.00 98.44 113 ILE A C 1
ATOM 863 O O . ILE A 1 113 ? 2.555 -0.012 4.481 1.00 98.44 113 ILE A O 1
ATOM 867 N N . TYR A 1 114 ? 3.415 -1.556 3.127 1.00 98.50 114 TYR A N 1
ATOM 868 C CA . TYR A 1 114 ? 4.691 -0.887 2.887 1.00 98.50 114 TYR A CA 1
ATOM 869 C C . TYR A 1 114 ? 4.747 -0.297 1.482 1.00 98.50 114 TYR A C 1
ATOM 871 O O . TYR A 1 114 ? 4.748 -1.024 0.486 1.00 98.50 114 TYR A O 1
ATOM 879 N N . LEU A 1 115 ? 4.863 1.027 1.404 1.00 98.19 115 LEU A N 1
ATOM 880 C CA . LEU A 1 115 ? 4.946 1.776 0.157 1.00 98.19 115 LEU A CA 1
ATOM 881 C C . LEU A 1 115 ? 6.368 2.263 -0.100 1.00 98.19 115 LEU A C 1
ATOM 883 O O . LEU A 1 115 ? 7.024 2.860 0.762 1.00 98.19 115 LEU A O 1
ATOM 887 N N . ARG A 1 116 ? 6.824 2.079 -1.338 1.00 97.75 116 ARG A N 1
ATOM 888 C CA . ARG A 1 116 ? 8.095 2.618 -1.817 1.00 97.75 116 ARG A CA 1
ATOM 889 C C . ARG A 1 116 ? 7.955 3.196 -3.220 1.00 97.75 116 ARG A C 1
ATOM 891 O O . ARG A 1 116 ? 7.906 2.454 -4.195 1.00 97.75 116 ARG A O 1
ATOM 898 N N . GLY A 1 117 ? 7.981 4.517 -3.323 1.00 96.81 117 GLY A N 1
ATOM 899 C CA . GLY A 1 117 ? 8.090 5.226 -4.595 1.00 96.81 117 GLY A CA 1
ATOM 900 C C . GLY A 1 117 ? 9.468 5.847 -4.800 1.00 96.81 117 GLY A C 1
ATOM 901 O O . GLY A 1 117 ? 10.201 6.081 -3.835 1.00 96.81 117 GLY A O 1
ATOM 902 N N . THR A 1 118 ? 9.825 6.114 -6.059 1.00 97.31 118 THR A N 1
ATOM 903 C CA . THR A 1 118 ? 11.002 6.938 -6.396 1.00 97.31 118 THR A CA 1
ATOM 904 C C . THR A 1 118 ? 10.580 8.303 -6.939 1.00 97.31 118 THR A C 1
ATOM 906 O O . THR A 1 118 ? 11.058 9.313 -6.427 1.00 97.31 118 THR A O 1
ATOM 909 N N . PHE A 1 119 ? 9.652 8.332 -7.902 1.00 97.69 119 PHE A N 1
ATOM 910 C CA . PHE A 1 119 ? 9.050 9.545 -8.463 1.00 97.69 119 PHE A CA 1
ATOM 911 C C . PHE A 1 119 ? 7.520 9.447 -8.460 1.00 97.69 119 PHE A C 1
ATOM 913 O O . PHE A 1 119 ? 6.993 8.435 -8.918 1.00 97.69 119 PHE A O 1
ATOM 920 N N . GLY A 1 120 ? 6.833 10.493 -7.995 1.00 97.38 120 GLY A N 1
ATOM 921 C CA . GLY A 1 120 ? 5.365 10.575 -7.946 1.00 97.38 120 GLY A CA 1
ATOM 922 C C . GLY A 1 120 ? 4.860 10.919 -6.548 1.00 97.38 120 GLY A C 1
ATOM 923 O O . GLY A 1 120 ? 5.602 11.478 -5.741 1.00 97.38 120 GLY A O 1
ATOM 924 N N . ASP A 1 121 ? 3.628 10.547 -6.242 1.00 98.38 121 ASP A N 1
ATOM 925 C CA . ASP A 1 121 ? 3.024 10.716 -4.925 1.00 98.38 121 ASP A CA 1
ATOM 926 C C . ASP A 1 121 ? 2.373 9.406 -4.429 1.00 98.38 121 ASP A C 1
ATOM 928 O O . ASP A 1 121 ? 1.894 8.572 -5.198 1.00 98.38 121 ASP A O 1
ATOM 932 N N . ALA A 1 122 ? 2.351 9.208 -3.110 1.00 98.25 122 ALA A N 1
ATOM 933 C CA . ALA A 1 122 ? 1.483 8.235 -2.454 1.00 98.25 122 ALA A CA 1
ATOM 934 C C . ALA A 1 122 ? 0.213 8.938 -1.973 1.00 98.25 122 ALA A C 1
ATOM 936 O O . ALA A 1 122 ? 0.300 9.860 -1.164 1.00 98.25 122 ALA A O 1
ATOM 937 N N . TYR A 1 123 ? -0.953 8.476 -2.405 1.00 98.38 123 TYR A N 1
ATOM 938 C CA . TYR A 1 123 ? -2.252 8.955 -1.950 1.00 98.38 123 TYR A CA 1
ATOM 939 C C . TYR A 1 123 ? -2.866 7.935 -0.997 1.00 98.38 123 TYR A C 1
ATOM 941 O O . TYR A 1 123 ? -3.153 6.807 -1.395 1.00 98.38 123 TYR A O 1
ATOM 949 N N . LEU A 1 124 ? -3.071 8.336 0.256 1.00 97.69 124 LEU A N 1
ATOM 950 C CA . LEU A 1 124 ? -3.761 7.534 1.263 1.00 97.69 124 LEU A CA 1
ATOM 951 C C . LEU A 1 124 ? -5.200 8.035 1.373 1.00 97.69 124 LEU A C 1
ATOM 953 O O . LEU A 1 124 ? -5.440 9.155 1.839 1.00 97.69 124 LEU A O 1
ATOM 957 N N . SER A 1 125 ? -6.133 7.208 0.905 1.00 91.88 125 SER A N 1
ATOM 958 C CA . SER A 1 125 ? -7.575 7.483 0.836 1.00 91.88 125 SER A CA 1
ATOM 959 C C . SER A 1 125 ? -8.409 6.496 1.641 1.00 91.88 125 SER A C 1
ATOM 961 O O . SER A 1 125 ? -7.945 5.349 1.854 1.00 91.88 125 SER A O 1
#

Foldseek 3Di:
DDDDQPDAAEEEEEDAEDEAEEEQDSHHHQEAEAEYEEEEYAYEDHQHYVDAYEHEYAAYEYEYHYDAQAWEKEAEDADPQEEEAEDVVQWDDPDVRIIIGPRHNPPGHYHYYYYYYNHDYYYYD

pLDDT: mean 94.12, std 6.81, range [53.09, 98.56]

Solvent-accessible surface area (backbone atoms only — not comparable to full-atom values): 6330 Å² total; per-residue (Å²): 139,82,80,73,59,88,50,71,39,75,45,80,47,76,45,66,69,51,72,47,79,45,79,32,65,70,26,38,28,42,32,36,40,40,38,28,38,36,31,35,38,39,38,33,44,49,52,31,40,80,38,62,34,38,39,36,26,48,32,32,38,37,38,40,35,59,56,88,40,43,25,36,36,42,39,36,72,69,49,100,51,14,44,75,46,73,40,70,92,44,33,44,78,79,46,97,47,33,35,31,44,54,74,36,41,92,86,38,50,65,29,46,34,41,45,44,60,54,29,43,40,36,37,44,78

Nearest PDB structures (foldseek):
  4qrk-assembly1_A  TM=8.500E-01  e=2.586E-05  Clostridium sporogenes ATCC 15579

Mean predicted aligned error: 3.6 Å